Protein AF-A0A1G1XMD6-F1 (afdb_monomer)

pLDDT: mean 84.13, std 8.39, range [51.72, 93.88]

Structure (mmCIF, N/CA/C/O backbone):
data_AF-A0A1G1XMD6-F1
#
_entry.id   AF-A0A1G1XMD6-F1
#
loop_
_atom_site.group_PDB
_atom_site.id
_atom_site.type_symbol
_atom_site.label_atom_id
_atom_site.label_alt_id
_atom_site.label_comp_id
_atom_site.label_asym_id
_atom_site.label_entity_id
_atom_site.label_seq_id
_atom_site.pdbx_PDB_ins_code
_atom_site.Cartn_x
_atom_site.Cartn_y
_atom_site.Cartn_z
_atom_site.occupancy
_atom_site.B_iso_or_equiv
_atom_site.auth_seq_id
_atom_site.auth_comp_id
_atom_site.auth_asym_id
_atom_site.auth_atom_id
_atom_site.pdbx_PDB_model_num
ATOM 1 N N . MET A 1 1 ? -12.215 25.128 -24.268 1.00 63.44 1 MET A N 1
ATOM 2 C CA . MET A 1 1 ? -11.773 25.837 -23.039 1.00 63.44 1 MET A CA 1
ATOM 3 C C . MET A 1 1 ? -12.488 25.368 -21.758 1.00 63.44 1 MET A C 1
ATOM 5 O O . MET A 1 1 ? -11.826 25.232 -20.738 1.00 63.44 1 MET A O 1
ATOM 9 N N . LEU A 1 2 ? -13.796 25.056 -21.784 1.00 74.81 2 LEU A N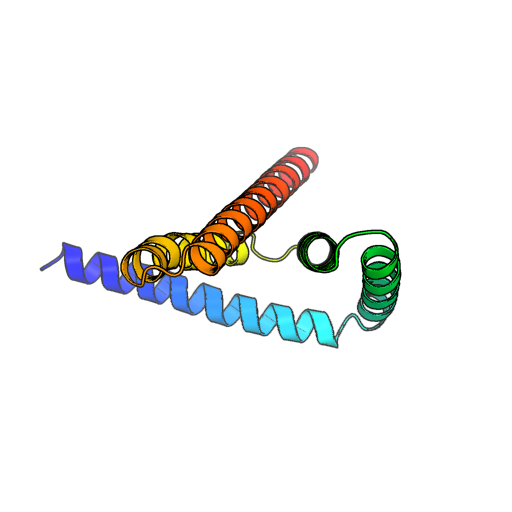 1
ATOM 10 C CA . LEU A 1 2 ? -14.560 24.590 -20.603 1.00 74.81 2 LEU A CA 1
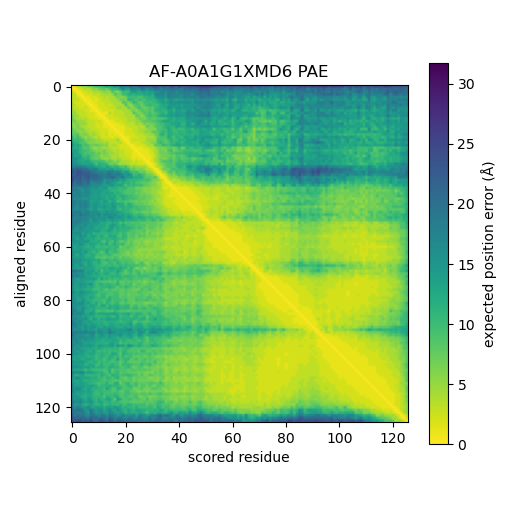ATOM 11 C C . LEU A 1 2 ? -14.086 23.242 -20.015 1.00 74.81 2 LEU A C 1
ATOM 13 O O . LEU A 1 2 ? -14.005 23.102 -18.798 1.00 74.81 2 LEU A O 1
ATOM 17 N N . ILE A 1 3 ? -13.702 22.284 -20.867 1.00 77.62 3 ILE A N 1
ATOM 18 C CA . ILE A 1 3 ? -13.264 20.936 -20.449 1.00 77.62 3 ILE A CA 1
ATOM 19 C C . ILE A 1 3 ? -11.972 20.997 -19.617 1.00 77.62 3 ILE A C 1
ATOM 21 O O . ILE A 1 3 ? -11.876 20.366 -18.567 1.00 77.62 3 ILE A O 1
ATOM 25 N N . ALA A 1 4 ? -11.008 21.823 -20.033 1.00 75.50 4 ALA A N 1
ATOM 26 C CA . ALA A 1 4 ? -9.753 22.012 -19.306 1.00 75.50 4 ALA A CA 1
ATOM 27 C C . ALA A 1 4 ? -9.988 22.623 -17.915 1.00 75.50 4 ALA A C 1
ATOM 29 O O . ALA A 1 4 ? -9.416 22.169 -16.928 1.00 75.50 4 ALA A O 1
ATOM 30 N N . LYS A 1 5 ? -10.894 23.604 -17.810 1.00 75.31 5 LYS A N 1
ATOM 31 C CA . LYS A 1 5 ? -11.220 24.260 -16.537 1.00 75.31 5 LYS A CA 1
ATOM 32 C C . LYS A 1 5 ? -11.872 23.287 -15.546 1.00 75.31 5 LYS A C 1
ATOM 34 O O . LYS A 1 5 ? -11.520 23.302 -14.371 1.00 75.31 5 LYS A O 1
ATOM 39 N N . TYR A 1 6 ? -12.758 22.411 -16.027 1.00 79.19 6 TYR A N 1
ATOM 40 C CA . TYR A 1 6 ? -13.393 21.371 -15.211 1.00 79.19 6 TYR A CA 1
ATOM 41 C C . TYR A 1 6 ? -12.401 20.293 -14.745 1.00 79.19 6 TYR A C 1
ATOM 43 O O . TYR A 1 6 ? -12.431 19.870 -13.589 1.00 79.19 6 TYR A O 1
ATOM 51 N N . ALA A 1 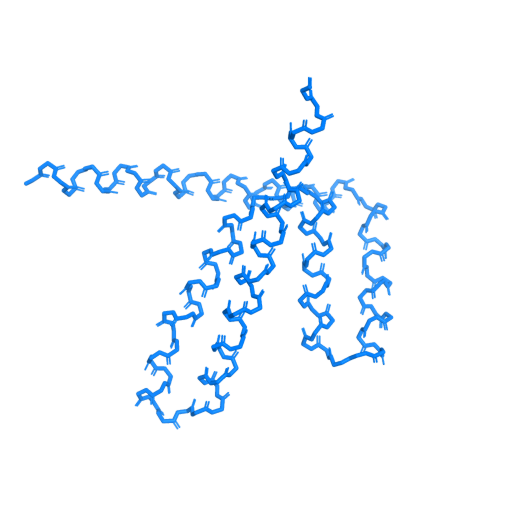7 ? -11.485 19.868 -15.620 1.00 77.94 7 ALA A N 1
ATOM 52 C CA . ALA A 1 7 ? -10.440 18.917 -15.250 1.00 77.94 7 ALA A CA 1
ATOM 53 C C . ALA A 1 7 ? -9.516 19.488 -14.158 1.00 77.94 7 ALA A C 1
ATOM 55 O O . ALA A 1 7 ? -9.230 18.808 -13.172 1.00 77.94 7 ALA A O 1
ATOM 56 N N . ILE A 1 8 ? -9.120 20.759 -14.287 1.00 79.19 8 ILE A N 1
ATOM 57 C CA . ILE A 1 8 ? -8.247 21.442 -13.321 1.00 79.19 8 ILE A CA 1
ATOM 58 C C . ILE A 1 8 ? -8.936 21.603 -11.959 1.00 79.19 8 ILE A C 1
ATOM 60 O O . ILE A 1 8 ? -8.312 21.354 -10.925 1.00 79.19 8 ILE A O 1
ATOM 64 N N . THR A 1 9 ? -10.219 21.978 -11.918 1.00 83.44 9 THR A N 1
ATOM 65 C CA . THR A 1 9 ? -10.939 22.127 -10.640 1.00 83.44 9 THR A CA 1
ATOM 66 C C . THR A 1 9 ? -11.123 20.789 -9.933 1.00 83.44 9 THR A C 1
ATOM 68 O O . THR A 1 9 ? -10.865 20.696 -8.730 1.00 83.44 9 THR A O 1
ATOM 71 N N . LYS A 1 10 ? -11.490 19.736 -10.673 1.00 79.12 10 LYS A N 1
ATOM 72 C CA . LYS A 1 10 ? -11.650 18.385 -10.122 1.00 79.12 10 LYS A CA 1
ATOM 73 C C . LYS A 1 10 ? -10.319 17.814 -9.619 1.00 79.12 10 LYS A C 1
ATOM 75 O O . LYS A 1 10 ? -10.280 17.233 -8.535 1.00 79.12 10 LYS A O 1
ATOM 80 N N . PHE A 1 11 ? -9.226 18.043 -10.350 1.00 80.25 11 PHE A N 1
ATOM 81 C CA . PHE A 1 11 ? -7.877 17.670 -9.918 1.00 80.25 11 PHE A CA 1
ATOM 82 C C . PHE A 1 11 ? -7.473 18.394 -8.628 1.00 80.25 11 PHE A C 1
ATOM 84 O O . PHE A 1 11 ? -7.054 17.750 -7.670 1.00 80.25 11 PHE A O 1
ATOM 91 N N . ASN A 1 12 ? -7.676 19.713 -8.557 1.00 81.75 12 ASN A N 1
ATOM 92 C CA . ASN A 1 12 ? -7.321 20.510 -7.381 1.00 81.75 12 ASN A CA 1
ATOM 93 C C . ASN A 1 12 ? -8.116 20.086 -6.131 1.00 81.75 12 ASN A C 1
ATOM 95 O O . ASN A 1 12 ? -7.573 20.002 -5.028 1.00 81.75 12 ASN A O 1
ATOM 99 N N . GLN A 1 13 ? -9.399 19.756 -6.296 1.00 80.44 13 GLN A N 1
ATOM 100 C CA . GLN A 1 13 ? -10.219 19.229 -5.206 1.00 80.44 13 GLN A CA 1
ATOM 101 C C . GLN A 1 13 ? -9.715 17.860 -4.725 1.00 80.44 13 GLN A C 1
ATOM 103 O O . GLN A 1 13 ? -9.611 17.631 -3.518 1.00 80.44 13 GLN A O 1
ATOM 108 N N . SER A 1 14 ? -9.350 16.973 -5.656 1.00 76.81 14 SER A N 1
ATOM 109 C CA . SER A 1 14 ? -8.773 15.667 -5.328 1.00 76.81 14 SER A CA 1
ATOM 110 C C . SER A 1 14 ? -7.417 15.811 -4.626 1.00 76.81 14 SER A C 1
ATOM 112 O O . SER A 1 14 ? -7.162 15.123 -3.642 1.00 76.81 14 SER A O 1
ATOM 114 N N . TRP A 1 15 ? -6.582 16.758 -5.061 1.00 74.44 15 TRP A N 1
ATOM 115 C CA . TRP A 1 15 ? -5.287 17.052 -4.444 1.00 74.44 15 TRP A CA 1
ATOM 116 C C . TRP A 1 15 ? -5.429 17.558 -3.005 1.00 74.44 15 TRP A C 1
ATOM 118 O O . TRP A 1 15 ? -4.793 17.031 -2.093 1.00 74.44 15 TRP A O 1
ATOM 128 N N . LYS A 1 16 ? -6.326 18.525 -2.766 1.00 80.88 16 LYS A N 1
ATOM 129 C CA . LYS A 1 16 ? -6.607 19.026 -1.409 1.00 80.88 16 LYS A CA 1
ATOM 130 C C . LYS A 1 16 ? -7.116 17.930 -0.474 1.00 80.88 16 LYS A C 1
ATOM 132 O O . LYS A 1 16 ? -6.729 17.911 0.692 1.00 80.88 16 LYS A O 1
ATOM 137 N N . SER A 1 17 ? -7.959 17.026 -0.979 1.00 78.31 17 SER A N 1
ATOM 138 C CA . SER A 1 17 ? -8.411 15.855 -0.222 1.00 78.31 17 SER A CA 1
ATOM 139 C C . SER A 1 17 ? -7.219 15.004 0.207 1.00 78.31 17 SER A C 1
ATOM 141 O O . SER A 1 17 ? -7.064 14.756 1.395 1.00 78.31 17 SER A O 1
ATOM 143 N N . LEU A 1 18 ? -6.339 14.641 -0.731 1.00 72.19 18 LEU A N 1
ATOM 144 C CA . LEU A 1 18 ? -5.189 13.773 -0.466 1.00 72.19 18 LEU A CA 1
ATOM 145 C C . LEU A 1 18 ? -4.233 14.357 0.573 1.00 72.19 18 LEU A C 1
ATOM 147 O O . LEU A 1 18 ? -3.851 13.652 1.502 1.00 72.19 18 LEU A O 1
ATOM 151 N N . VAL A 1 19 ? -3.888 15.641 0.453 1.00 79.69 19 VAL A N 1
ATOM 152 C CA . VAL A 1 19 ? -2.997 16.315 1.414 1.00 79.69 19 VAL A CA 1
ATOM 153 C C . VAL A 1 19 ? -3.612 16.343 2.816 1.00 79.69 19 VAL A C 1
ATOM 155 O O . VAL A 1 19 ? -2.916 16.188 3.820 1.00 79.69 19 VAL A O 1
ATOM 158 N N . LYS A 1 20 ? -4.935 16.507 2.912 1.00 79.56 20 LYS A N 1
ATOM 159 C CA . LYS A 1 20 ? -5.632 16.451 4.199 1.00 79.56 20 LYS A CA 1
ATOM 160 C C . LYS A 1 20 ? -5.603 15.036 4.782 1.00 79.56 20 LYS A C 1
ATOM 162 O O . LYS A 1 20 ? -5.325 14.885 5.972 1.00 79.56 20 LYS A O 1
ATOM 167 N N . THR A 1 21 ? -5.837 14.018 3.954 1.00 76.00 21 THR A N 1
ATOM 168 C CA . THR A 1 21 ? -5.792 12.613 4.370 1.00 76.00 21 THR A CA 1
ATOM 169 C C . THR A 1 21 ? -4.389 12.233 4.850 1.00 76.00 21 THR A C 1
ATOM 171 O O . THR A 1 21 ? -4.268 11.661 5.927 1.00 76.00 21 THR A O 1
ATOM 174 N N . THR A 1 22 ? -3.314 12.614 4.148 1.00 72.69 22 THR A N 1
ATOM 175 C CA . THR A 1 22 ? -1.931 12.314 4.579 1.00 72.69 22 THR A CA 1
ATOM 176 C C . THR A 1 22 ? -1.551 13.007 5.887 1.00 72.69 22 THR A C 1
ATOM 178 O O . THR A 1 22 ? -0.917 12.395 6.747 1.00 72.69 22 THR A O 1
ATOM 181 N N . GLY A 1 23 ? -1.994 14.248 6.100 1.00 74.00 23 GLY A N 1
ATOM 182 C CA . GLY A 1 23 ? -1.810 14.932 7.382 1.00 74.00 23 GLY A CA 1
ATOM 183 C C . GLY A 1 23 ? -2.552 14.249 8.538 1.00 74.00 23 GLY A C 1
ATOM 184 O O . GLY A 1 23 ? -2.042 14.191 9.658 1.00 74.00 23 GLY A O 1
ATOM 185 N N . GLN A 1 24 ? -3.740 13.702 8.272 1.00 78.94 24 GLN A N 1
ATOM 186 C CA . GLN A 1 24 ? -4.524 12.965 9.264 1.00 78.94 24 GLN A CA 1
ATOM 187 C C . GLN A 1 24 ? -3.895 11.606 9.595 1.00 78.94 24 GLN A C 1
ATOM 189 O O . GLN A 1 24 ? -3.771 11.274 10.769 1.00 78.94 24 GLN A O 1
ATOM 194 N N . ILE A 1 25 ? -3.394 10.891 8.583 1.00 73.94 25 ILE A N 1
ATOM 195 C CA . ILE A 1 25 ? -2.622 9.648 8.721 1.00 73.94 25 ILE A CA 1
ATOM 196 C C . ILE A 1 25 ? -1.476 9.817 9.728 1.00 73.94 25 ILE A C 1
ATOM 198 O O . ILE A 1 25 ? -1.356 9.037 10.672 1.00 73.94 25 ILE A O 1
ATOM 202 N N . ILE A 1 26 ? -0.661 10.862 9.558 1.00 75.25 26 ILE A N 1
ATOM 203 C CA . ILE A 1 26 ? 0.500 11.118 10.422 1.00 75.25 26 ILE A CA 1
ATOM 204 C C . ILE A 1 26 ? 0.053 11.420 11.860 1.00 75.25 26 ILE A C 1
ATOM 206 O O . ILE A 1 26 ? 0.622 10.886 12.813 1.00 75.25 26 ILE A O 1
ATOM 210 N N . LYS A 1 27 ? -0.994 12.237 12.037 1.00 77.62 27 LYS A N 1
ATOM 211 C CA . LYS A 1 27 ? -1.540 12.558 13.367 1.00 77.62 27 LYS A CA 1
ATOM 212 C C . LYS A 1 27 ? -2.132 11.336 14.069 1.00 77.62 27 LYS A C 1
ATOM 214 O O . LYS A 1 27 ? -1.933 11.168 15.274 1.00 77.62 27 LYS A O 1
ATOM 219 N N . ASP A 1 28 ? -2.824 10.474 13.335 1.00 75.56 28 ASP A N 1
ATOM 220 C CA . ASP A 1 28 ? -3.395 9.245 13.878 1.00 75.56 28 ASP A CA 1
ATOM 221 C C . ASP A 1 28 ? -2.297 8.259 14.296 1.00 75.56 28 ASP A C 1
ATOM 223 O O . ASP A 1 28 ? -2.397 7.654 15.367 1.00 75.56 28 ASP A O 1
ATOM 227 N N . LEU A 1 29 ? -1.210 8.168 13.517 1.00 71.25 29 LEU A N 1
ATOM 228 C CA . LEU A 1 29 ? -0.040 7.358 13.870 1.00 71.25 29 LEU A CA 1
ATOM 229 C C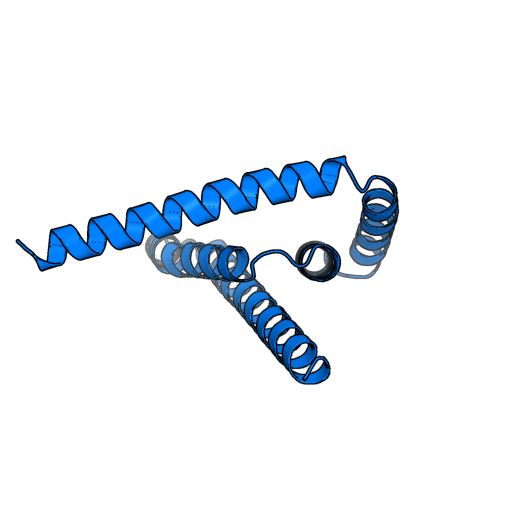 . LEU A 1 29 ? 0.607 7.815 15.184 1.00 71.25 29 LEU A C 1
ATOM 231 O O . LEU A 1 29 ? 1.004 6.986 16.002 1.00 71.25 29 LEU A O 1
ATOM 235 N N . ILE A 1 30 ? 0.713 9.132 15.382 1.00 73.25 30 ILE A N 1
ATOM 236 C CA . ILE A 1 30 ? 1.356 9.727 16.561 1.00 73.25 30 ILE A CA 1
ATOM 237 C C . ILE A 1 30 ? 0.451 9.625 17.799 1.00 73.25 30 ILE A C 1
ATOM 239 O O . ILE A 1 30 ? 0.938 9.359 18.897 1.00 73.25 30 ILE A O 1
ATOM 243 N N . SER A 1 31 ? -0.863 9.811 17.646 1.00 71.31 31 SER A N 1
ATOM 244 C CA . SER A 1 31 ? -1.799 9.826 18.781 1.00 71.31 31 SER A CA 1
ATOM 245 C C . SER A 1 31 ? -2.112 8.433 19.339 1.00 71.31 31 SER A C 1
ATOM 247 O O . SER A 1 31 ? -2.282 8.277 20.548 1.00 71.31 31 SER A O 1
ATOM 249 N N . LYS A 1 32 ? -2.140 7.391 18.498 1.00 69.69 32 LYS A N 1
ATOM 250 C CA . LYS A 1 32 ? -2.495 6.018 18.904 1.00 69.69 32 LYS A CA 1
ATOM 251 C C . LYS A 1 32 ? -1.270 5.149 19.204 1.00 69.69 32 LYS A C 1
ATOM 253 O O . LYS A 1 32 ? -1.138 4.037 18.690 1.00 69.69 32 LYS A O 1
ATOM 258 N N . LYS A 1 33 ? -0.406 5.632 20.103 1.00 63.03 33 LYS A N 1
ATOM 259 C CA . LYS A 1 33 ? 0.874 5.003 20.497 1.00 63.03 33 LYS A CA 1
ATOM 260 C C . LYS A 1 33 ? 0.773 3.522 20.919 1.00 63.03 33 LYS A C 1
ATOM 262 O O . LYS A 1 33 ? 1.745 2.789 20.798 1.00 63.03 33 LYS A O 1
ATOM 267 N N . TYR A 1 34 ? -0.386 3.060 21.396 1.00 61.31 34 TYR A N 1
ATOM 268 C CA . TYR A 1 34 ? -0.576 1.658 21.800 1.00 61.31 34 TYR A CA 1
ATOM 269 C C . TYR A 1 34 ? -0.729 0.697 20.605 1.00 61.31 34 TYR A C 1
ATOM 271 O O . TYR A 1 34 ? -0.251 -0.433 20.649 1.00 61.31 34 TYR A O 1
ATOM 279 N N . TYR A 1 35 ? -1.338 1.152 19.504 1.00 69.75 35 TYR A N 1
ATOM 280 C CA . TYR A 1 35 ? -1.507 0.341 18.292 1.00 69.75 35 TYR A CA 1
ATOM 281 C C . TYR A 1 35 ? -0.217 0.263 17.468 1.00 69.75 35 TYR A C 1
ATOM 283 O O . TYR A 1 35 ? 0.019 -0.738 16.792 1.00 69.75 35 TYR A O 1
ATOM 291 N N . SER A 1 36 ? 0.644 1.285 17.545 1.00 71.44 36 SER A N 1
ATOM 292 C CA . SER A 1 36 ? 1.917 1.294 16.818 1.00 71.44 36 SER A CA 1
ATOM 293 C C . SER A 1 36 ? 2.906 0.254 17.354 1.00 71.44 36 SER A C 1
ATOM 295 O O . SER A 1 36 ? 3.568 -0.401 16.555 1.00 71.44 36 SER A O 1
ATOM 297 N N . GLY A 1 37 ? 2.956 0.021 18.671 1.00 79.88 37 GLY A N 1
ATOM 298 C CA . GLY A 1 37 ? 3.804 -1.024 19.262 1.00 79.88 37 GLY A CA 1
ATOM 299 C C . GLY A 1 37 ? 3.422 -2.437 18.803 1.00 79.88 37 GLY A C 1
ATOM 300 O O . GLY A 1 37 ? 4.281 -3.200 18.365 1.00 79.88 37 GLY A O 1
ATOM 301 N N . GLY A 1 38 ? 2.124 -2.761 18.821 1.00 82.19 38 GLY A N 1
ATOM 302 C CA . GLY A 1 38 ? 1.623 -4.053 18.337 1.00 82.19 38 GLY A CA 1
ATOM 303 C C . GLY A 1 38 ? 1.871 -4.271 16.842 1.00 82.19 38 GLY A C 1
ATOM 304 O O . GLY A 1 38 ? 2.229 -5.373 16.432 1.00 82.19 38 GLY A O 1
ATOM 305 N N . LEU A 1 39 ? 1.756 -3.215 16.030 1.00 84.50 39 LEU A N 1
ATOM 306 C CA . LEU A 1 39 ? 2.064 -3.269 14.598 1.00 84.50 39 LEU A CA 1
ATOM 307 C C . LEU A 1 39 ? 3.541 -3.557 14.318 1.00 84.50 39 LEU A C 1
ATOM 309 O O . LEU A 1 39 ? 3.833 -4.334 13.415 1.00 84.50 39 LEU A O 1
ATOM 313 N N . VAL A 1 40 ? 4.465 -2.981 15.092 1.00 85.75 40 VAL A N 1
ATOM 314 C CA . VAL A 1 40 ? 5.907 -3.239 14.932 1.00 85.75 40 VAL A CA 1
ATOM 315 C C . VAL A 1 40 ? 6.245 -4.688 15.272 1.00 85.75 40 VAL A C 1
ATOM 317 O O . VAL A 1 40 ? 6.971 -5.335 14.521 1.00 85.75 40 VAL A O 1
ATOM 320 N N . ILE A 1 41 ? 5.681 -5.226 16.357 1.00 86.75 41 ILE A N 1
ATOM 321 C CA . ILE A 1 41 ? 5.881 -6.633 16.736 1.00 86.75 41 ILE A CA 1
ATOM 322 C C . ILE A 1 41 ? 5.287 -7.561 15.669 1.00 86.75 41 ILE A C 1
ATOM 324 O O . ILE A 1 41 ? 5.939 -8.514 15.250 1.00 86.75 41 ILE A O 1
ATOM 328 N N . CYS A 1 42 ? 4.081 -7.258 15.181 1.00 86.50 42 CYS A N 1
ATOM 329 C CA . CYS A 1 42 ? 3.444 -8.009 14.101 1.00 86.50 42 CYS A CA 1
ATOM 330 C C . CYS A 1 42 ? 4.297 -7.988 12.821 1.00 86.50 42 CYS A C 1
ATOM 332 O O . CYS A 1 42 ? 4.539 -9.038 12.232 1.00 86.50 42 CYS A O 1
ATOM 334 N N . PHE A 1 43 ? 4.826 -6.820 12.441 1.00 88.44 43 PHE A N 1
ATOM 335 C CA . PHE A 1 43 ? 5.742 -6.682 11.310 1.00 88.44 43 PHE A CA 1
ATOM 336 C C . PHE A 1 43 ? 7.015 -7.509 11.499 1.00 88.44 43 PHE A C 1
ATOM 338 O O . PHE A 1 43 ? 7.408 -8.208 10.574 1.00 88.44 43 PHE A O 1
ATOM 345 N N . MET A 1 44 ? 7.638 -7.474 12.681 1.00 87.69 44 MET A N 1
ATOM 346 C CA . MET A 1 44 ? 8.837 -8.267 12.972 1.00 87.69 44 MET A CA 1
ATOM 347 C C . MET A 1 44 ? 8.570 -9.773 12.882 1.00 87.69 44 MET A C 1
ATOM 349 O O . MET A 1 44 ? 9.358 -10.493 12.275 1.00 87.69 44 MET A O 1
ATOM 353 N N . LEU A 1 45 ? 7.449 -10.245 13.436 1.00 87.38 45 LEU A N 1
ATOM 354 C CA . LEU A 1 45 ? 7.056 -11.654 13.356 1.00 87.38 45 LEU A CA 1
ATOM 355 C C . LEU A 1 45 ? 6.775 -12.078 11.912 1.00 87.38 45 LEU A C 1
ATOM 357 O O . LEU A 1 45 ? 7.257 -13.119 11.473 1.00 87.38 45 LEU A O 1
ATOM 361 N N . LEU A 1 46 ? 6.042 -11.258 11.156 1.00 86.81 46 LEU A N 1
ATOM 362 C CA . LEU A 1 46 ? 5.779 -11.509 9.741 1.00 86.81 46 LEU A CA 1
ATOM 363 C C . LEU A 1 46 ? 7.079 -11.503 8.933 1.00 86.81 46 LEU A C 1
ATOM 365 O O . LEU A 1 46 ? 7.324 -12.441 8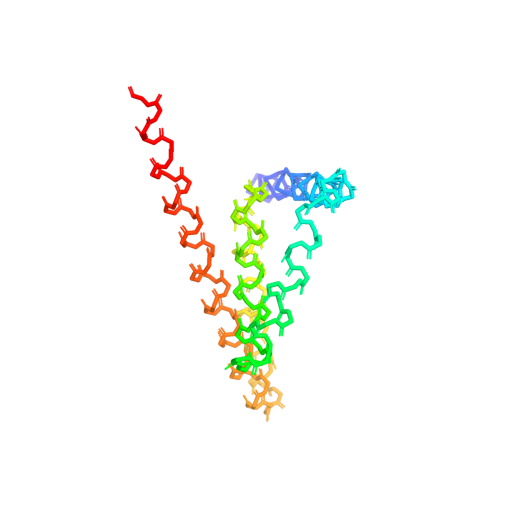.192 1.00 86.81 46 LEU A O 1
ATOM 369 N N . ALA A 1 47 ? 7.950 -10.513 9.114 1.00 88.00 47 ALA A N 1
ATOM 370 C CA . ALA A 1 47 ? 9.226 -10.436 8.405 1.00 88.00 47 ALA A CA 1
ATOM 371 C C . ALA A 1 47 ? 10.158 -11.622 8.709 1.00 88.00 47 ALA A C 1
ATOM 373 O O . ALA A 1 47 ? 11.012 -11.945 7.889 1.00 88.00 47 ALA A O 1
ATOM 374 N N . TRP A 1 48 ? 9.997 -12.268 9.868 1.00 86.88 48 TRP A N 1
ATOM 375 C CA . TRP A 1 48 ? 10.715 -13.495 10.209 1.00 86.88 48 TRP A CA 1
ATOM 376 C C . TRP A 1 48 ? 10.100 -14.749 9.568 1.00 86.88 48 TRP A C 1
ATOM 378 O O . TRP A 1 48 ? 10.818 -15.667 9.183 1.00 86.88 48 TRP A O 1
ATOM 388 N N . LEU A 1 49 ? 8.769 -14.812 9.475 1.00 85.88 49 LEU A N 1
ATOM 389 C CA . LEU A 1 49 ? 8.028 -15.980 8.982 1.00 85.88 49 LEU A CA 1
ATOM 390 C C . LEU A 1 49 ? 7.916 -16.034 7.452 1.00 85.88 49 LEU A C 1
ATOM 392 O O . LEU A 1 49 ? 7.833 -17.120 6.882 1.00 85.88 49 LEU A O 1
ATOM 396 N N . ILE A 1 50 ? 7.860 -14.876 6.793 1.00 88.38 50 ILE A N 1
ATOM 397 C CA . ILE A 1 50 ? 7.612 -14.734 5.354 1.00 88.38 50 ILE A CA 1
ATOM 398 C C . ILE A 1 50 ? 8.607 -13.761 4.715 1.00 88.38 50 ILE A C 1
ATOM 400 O O . ILE A 1 50 ? 9.276 -12.989 5.395 1.00 88.38 50 ILE A O 1
ATOM 404 N N . ASN A 1 51 ? 8.671 -13.764 3.379 1.00 88.06 51 ASN A N 1
ATOM 405 C CA . ASN A 1 51 ? 9.475 -12.803 2.625 1.00 88.06 51 ASN A CA 1
ATOM 406 C C . ASN A 1 51 ? 9.173 -11.358 3.053 1.00 88.06 51 ASN A C 1
ATOM 408 O O . ASN A 1 51 ? 8.011 -10.958 3.173 1.00 88.06 51 ASN A O 1
ATOM 412 N N . LEU A 1 52 ? 10.235 -10.564 3.213 1.00 87.38 52 LEU A N 1
ATOM 413 C CA . LEU A 1 52 ? 10.179 -9.186 3.709 1.00 87.38 52 LEU A CA 1
ATOM 414 C C . LEU A 1 52 ? 9.218 -8.305 2.891 1.00 87.38 52 LEU A C 1
ATOM 416 O O . LEU A 1 52 ? 8.475 -7.510 3.460 1.00 87.38 52 LEU A O 1
ATOM 420 N N . GLU A 1 53 ? 9.165 -8.494 1.570 1.00 86.06 53 GLU A N 1
ATOM 421 C CA . GLU A 1 53 ? 8.227 -7.787 0.687 1.00 86.06 53 GLU A CA 1
ATOM 422 C C . GLU A 1 53 ? 6.761 -8.055 1.066 1.00 86.06 53 GLU A C 1
ATOM 424 O O . GLU A 1 53 ? 5.972 -7.122 1.224 1.00 86.06 53 GLU A O 1
ATOM 429 N N . MET A 1 54 ? 6.397 -9.320 1.298 1.00 84.06 54 MET A N 1
ATOM 430 C CA . MET A 1 54 ? 5.042 -9.701 1.714 1.00 84.06 54 MET A CA 1
ATOM 431 C C . MET A 1 54 ? 4.718 -9.156 3.107 1.00 84.06 54 MET A C 1
ATOM 433 O O . MET A 1 54 ? 3.616 -8.651 3.321 1.00 84.06 54 MET A O 1
ATOM 437 N N . ALA A 1 55 ? 5.678 -9.186 4.037 1.00 88.06 55 ALA A N 1
ATOM 438 C CA . ALA A 1 55 ? 5.508 -8.619 5.375 1.00 88.06 55 ALA A CA 1
ATOM 439 C C . ALA A 1 55 ? 5.192 -7.115 5.333 1.00 88.06 55 ALA A C 1
ATOM 441 O O . ALA A 1 55 ? 4.320 -6.651 6.075 1.00 88.06 55 ALA A O 1
ATOM 442 N N . ILE A 1 56 ? 5.837 -6.362 4.432 1.00 89.25 56 ILE A N 1
ATOM 443 C CA . ILE A 1 56 ? 5.538 -4.941 4.206 1.00 89.25 56 ILE A CA 1
ATOM 444 C C . ILE A 1 56 ? 4.096 -4.766 3.725 1.00 89.25 56 ILE A C 1
ATOM 446 O O . ILE A 1 56 ? 3.355 -3.995 4.333 1.00 89.25 56 ILE A O 1
ATOM 450 N N . PHE A 1 57 ? 3.668 -5.476 2.676 1.00 88.94 57 PHE A N 1
ATOM 451 C CA . PHE A 1 57 ? 2.311 -5.315 2.136 1.00 88.94 57 PHE A CA 1
ATOM 452 C C . PHE A 1 57 ? 1.226 -5.715 3.137 1.00 88.94 57 PHE A C 1
ATOM 454 O O . PHE A 1 57 ? 0.208 -5.031 3.254 1.00 88.94 57 PHE A O 1
ATOM 461 N N . LEU A 1 58 ? 1.451 -6.784 3.898 1.00 87.69 58 LEU A N 1
ATOM 462 C CA . LEU A 1 58 ? 0.490 -7.269 4.885 1.00 87.69 58 LEU A CA 1
ATOM 463 C C . LEU A 1 58 ? 0.390 -6.321 6.087 1.00 87.69 58 LEU A C 1
ATOM 465 O O . LEU A 1 58 ? -0.703 -6.046 6.583 1.00 87.69 58 LEU A O 1
ATOM 469 N N . THR A 1 59 ? 1.518 -5.747 6.503 1.00 88.50 59 THR A N 1
ATOM 470 C CA . THR A 1 59 ? 1.544 -4.722 7.552 1.00 88.50 59 THR A CA 1
ATOM 471 C C . THR A 1 59 ? 0.902 -3.430 7.063 1.00 88.50 59 THR A C 1
ATOM 473 O O . THR A 1 59 ? 0.095 -2.844 7.780 1.00 88.50 59 THR A O 1
ATOM 476 N N . LEU A 1 60 ? 1.176 -3.013 5.824 1.00 88.44 60 LEU A N 1
ATOM 477 C CA . LEU A 1 60 ? 0.519 -1.867 5.194 1.00 88.44 60 LEU A CA 1
ATOM 478 C C . LEU A 1 60 ? -1.002 -2.063 5.163 1.00 88.44 60 LEU A C 1
ATOM 480 O O . LEU A 1 60 ? -1.748 -1.158 5.533 1.00 88.44 60 LEU A O 1
ATOM 484 N N . PHE A 1 61 ? -1.469 -3.257 4.793 1.00 88.56 61 PHE A N 1
ATOM 485 C CA . PHE A 1 61 ? -2.886 -3.605 4.845 1.00 88.56 61 PHE A CA 1
ATOM 486 C C . PHE A 1 61 ? -3.453 -3.500 6.262 1.00 88.56 61 PHE A C 1
ATOM 488 O O . PHE A 1 61 ? -4.473 -2.841 6.456 1.00 88.56 61 PHE A O 1
ATOM 495 N N . ALA A 1 62 ? -2.784 -4.091 7.257 1.00 87.44 62 ALA A N 1
ATOM 496 C CA . ALA A 1 62 ? -3.216 -4.033 8.651 1.00 87.44 62 ALA A CA 1
ATOM 497 C C . ALA A 1 62 ? -3.299 -2.588 9.169 1.00 87.44 62 ALA A C 1
ATOM 499 O O . ALA A 1 62 ? -4.271 -2.228 9.830 1.00 87.44 62 ALA A O 1
ATOM 500 N N . VAL A 1 63 ? -2.330 -1.737 8.818 1.00 87.81 63 VAL A N 1
ATOM 501 C CA . VAL A 1 63 ? -2.349 -0.304 9.143 1.00 87.81 63 VAL A CA 1
ATOM 502 C C . VAL A 1 63 ? -3.581 0.363 8.531 1.00 87.81 63 VAL A C 1
ATOM 504 O O . VAL A 1 63 ? -4.380 0.966 9.247 1.00 87.81 63 VAL A O 1
ATOM 507 N N . PHE A 1 64 ? -3.792 0.226 7.223 1.00 86.44 64 PHE A N 1
ATOM 508 C CA . PHE A 1 64 ? -4.940 0.852 6.564 1.00 86.44 64 PHE A CA 1
ATOM 509 C C . PHE A 1 64 ? -6.283 0.339 7.102 1.00 86.44 64 PHE A C 1
ATOM 511 O O . PHE A 1 64 ? -7.227 1.121 7.239 1.00 86.44 64 PHE A O 1
ATOM 518 N N . LEU A 1 65 ? -6.355 -0.946 7.455 1.00 85.00 65 LEU A N 1
ATOM 519 C CA . LEU A 1 65 ? -7.529 -1.568 8.058 1.00 85.00 65 LEU A CA 1
ATOM 520 C C . LEU A 1 65 ? -7.825 -0.984 9.451 1.00 85.00 65 LEU A C 1
ATOM 522 O O . LEU A 1 65 ? -8.941 -0.527 9.704 1.00 85.00 65 LEU A O 1
ATOM 526 N N . LEU A 1 66 ? -6.828 -0.960 10.343 1.00 84.19 66 LEU A N 1
ATOM 527 C CA . LEU A 1 66 ? -6.977 -0.502 11.731 1.00 84.19 66 LEU A CA 1
ATOM 528 C C . LEU A 1 66 ? -7.280 0.993 11.823 1.00 84.19 66 LEU A C 1
ATOM 530 O O . LEU A 1 66 ? -8.090 1.421 12.648 1.00 84.19 66 LEU A O 1
ATOM 534 N N . PHE A 1 67 ? -6.647 1.792 10.970 1.00 79.94 67 PHE A N 1
ATOM 535 C CA . PHE A 1 67 ? -6.827 3.237 10.974 1.00 79.94 67 PHE A CA 1
ATOM 536 C C . PHE A 1 67 ? -7.947 3.717 10.039 1.00 79.94 67 PHE A C 1
ATOM 538 O O . PHE A 1 67 ? -8.254 4.907 10.020 1.00 79.94 67 PHE A O 1
ATOM 545 N N . SER A 1 68 ? -8.611 2.804 9.314 1.00 76.12 68 SER A N 1
ATOM 546 C CA . SER A 1 68 ? -9.730 3.112 8.406 1.00 76.12 68 SER A CA 1
ATOM 547 C C . SER A 1 68 ? -9.412 4.238 7.411 1.00 76.12 68 SER A C 1
ATOM 549 O O . SER A 1 68 ? -10.268 5.068 7.088 1.00 76.12 68 SER A O 1
ATOM 551 N N . TRP A 1 69 ? -8.167 4.280 6.938 1.00 79.25 69 TRP A N 1
ATOM 552 C CA . TRP A 1 69 ? -7.702 5.304 6.010 1.00 79.25 69 TRP A CA 1
ATOM 553 C C . TRP A 1 69 ? -8.357 5.177 4.633 1.00 79.25 69 TRP A C 1
ATOM 555 O O . TRP A 1 69 ? -8.955 4.162 4.280 1.00 79.25 69 TRP A O 1
ATOM 565 N N . GLU A 1 70 ? -8.269 6.235 3.827 1.00 81.44 70 GLU A N 1
ATOM 566 C CA . GLU A 1 70 ? -8.872 6.223 2.498 1.00 81.44 70 GLU A CA 1
ATOM 567 C C . GLU A 1 70 ? -8.145 5.264 1.543 1.00 81.44 70 GLU A C 1
ATOM 569 O O . GLU A 1 70 ? -7.015 5.509 1.123 1.00 81.44 70 GLU A O 1
ATOM 574 N N . ASN A 1 71 ? -8.859 4.230 1.093 1.00 85.56 71 ASN A N 1
ATOM 575 C CA . ASN A 1 71 ? -8.392 3.233 0.114 1.00 85.56 71 ASN A CA 1
ATOM 576 C C . ASN A 1 71 ? -7.898 3.850 -1.207 1.00 85.56 71 ASN A C 1
ATOM 578 O O . ASN A 1 71 ? -7.095 3.251 -1.920 1.00 85.56 71 ASN A O 1
ATOM 582 N N . LYS A 1 72 ? -8.363 5.066 -1.532 1.00 85.75 72 LYS A N 1
ATOM 583 C CA . LYS A 1 72 ? -7.943 5.824 -2.719 1.00 85.75 72 LYS A CA 1
ATOM 584 C C . LYS A 1 72 ? -6.436 6.055 -2.752 1.00 85.75 72 LYS A C 1
ATOM 586 O O . LYS A 1 72 ? -5.863 6.071 -3.833 1.00 85.75 72 LYS A O 1
ATOM 591 N N . VAL A 1 73 ? -5.804 6.219 -1.589 1.00 85.06 73 VAL A N 1
ATOM 592 C CA . VAL A 1 73 ? -4.359 6.446 -1.491 1.00 85.06 73 VAL A CA 1
ATOM 593 C C . VAL A 1 73 ? -3.599 5.241 -2.054 1.00 85.06 73 VAL A C 1
ATOM 595 O O . VAL A 1 73 ? -2.756 5.410 -2.930 1.00 85.06 73 VAL A O 1
ATOM 598 N N . LEU A 1 74 ? -3.963 4.022 -1.641 1.00 87.94 74 LEU A N 1
ATOM 599 C CA . LEU A 1 74 ? -3.363 2.784 -2.156 1.00 87.94 74 LEU A CA 1
ATOM 600 C C . LEU A 1 74 ? -3.629 2.594 -3.652 1.00 87.94 74 LEU A C 1
ATOM 602 O O . LEU A 1 74 ? -2.718 2.229 -4.388 1.00 87.94 74 LEU A O 1
ATOM 606 N N . ALA A 1 75 ? -4.845 2.898 -4.115 1.00 88.12 75 ALA A N 1
ATOM 607 C CA . ALA A 1 75 ? -5.185 2.811 -5.534 1.00 88.12 75 ALA A CA 1
ATOM 608 C C . ALA A 1 75 ? -4.360 3.785 -6.396 1.00 88.12 75 ALA A C 1
ATOM 610 O O . ALA A 1 75 ? -3.925 3.427 -7.487 1.00 88.12 75 ALA A O 1
ATOM 611 N N . ILE A 1 76 ? -4.102 5.001 -5.906 1.00 89.50 76 ILE A N 1
ATOM 612 C CA . ILE A 1 76 ? -3.247 5.972 -6.600 1.00 89.50 76 ILE A CA 1
ATOM 613 C C . ILE A 1 76 ? -1.801 5.476 -6.647 1.00 89.50 76 ILE A C 1
ATOM 615 O O . ILE A 1 76 ? -1.193 5.518 -7.712 1.00 89.50 76 ILE A O 1
ATOM 619 N N . PHE A 1 77 ? -1.260 4.960 -5.538 1.00 89.12 77 PHE A N 1
ATOM 620 C CA . PHE A 1 77 ? 0.081 4.369 -5.544 1.00 89.12 77 PHE A CA 1
ATOM 621 C C . PHE A 1 77 ? 0.183 3.185 -6.512 1.00 89.12 77 PHE A C 1
ATOM 623 O O . PHE A 1 77 ? 1.140 3.120 -7.280 1.00 89.12 77 PHE A O 1
ATOM 630 N N . ALA A 1 78 ? -0.824 2.308 -6.546 1.00 92.50 78 ALA A N 1
ATOM 631 C CA . ALA A 1 78 ? -0.888 1.211 -7.508 1.00 92.50 78 ALA A CA 1
ATOM 632 C C . ALA A 1 78 ? -0.832 1.717 -8.959 1.00 92.50 78 ALA A C 1
ATOM 634 O O . ALA A 1 78 ? -0.062 1.202 -9.766 1.00 92.50 78 ALA A O 1
ATOM 635 N N . LEU A 1 79 ? -1.597 2.767 -9.279 1.00 92.62 79 LEU A N 1
ATOM 636 C CA . LEU A 1 79 ? -1.588 3.380 -10.608 1.00 92.62 79 LEU A CA 1
ATOM 637 C C . LEU A 1 79 ? -0.247 4.032 -10.946 1.00 92.62 79 LEU A C 1
ATOM 639 O O . LEU A 1 79 ? 0.185 3.935 -12.088 1.00 92.62 79 LEU A O 1
ATOM 643 N N . ILE A 1 80 ? 0.427 4.663 -9.983 1.00 92.31 80 ILE A N 1
ATOM 644 C CA . ILE A 1 80 ? 1.758 5.247 -10.198 1.00 92.31 80 ILE A CA 1
ATOM 645 C C . ILE A 1 80 ? 2.766 4.148 -10.545 1.00 92.31 80 ILE A C 1
ATOM 647 O O . ILE A 1 80 ? 3.514 4.292 -11.513 1.00 92.31 80 ILE A O 1
ATOM 651 N N . PHE A 1 81 ? 2.769 3.038 -9.804 1.00 90.88 81 PHE A N 1
ATOM 652 C CA . PHE A 1 81 ? 3.649 1.906 -10.100 1.00 90.88 81 PHE A CA 1
ATOM 653 C C . PHE A 1 81 ? 3.342 1.274 -11.461 1.00 90.88 81 PHE A C 1
ATOM 655 O O . PHE A 1 81 ? 4.262 1.041 -12.245 1.00 90.88 81 PHE A O 1
ATOM 662 N N . LEU A 1 82 ? 2.060 1.097 -11.791 1.00 93.12 82 LEU A N 1
ATOM 663 C CA . LEU A 1 82 ? 1.634 0.587 -13.094 1.00 93.12 82 LEU A CA 1
ATOM 664 C C . LEU A 1 82 ? 2.019 1.532 -14.239 1.00 93.12 82 LEU A C 1
ATOM 666 O O . LEU A 1 82 ? 2.437 1.086 -15.300 1.00 93.12 82 LEU A O 1
ATOM 670 N N . PHE A 1 83 ? 1.912 2.844 -14.030 1.00 93.88 83 PHE A N 1
ATOM 671 C CA . PHE A 1 83 ? 2.310 3.834 -15.027 1.00 93.88 83 PHE A CA 1
ATOM 672 C C . PHE A 1 83 ? 3.830 3.916 -15.182 1.00 93.88 83 PHE A C 1
ATOM 674 O O . PHE A 1 83 ? 4.316 4.245 -16.257 1.00 93.88 83 PHE A O 1
ATOM 681 N N . SER A 1 84 ? 4.582 3.583 -14.130 1.00 90.06 84 SER A N 1
ATOM 682 C CA . SER A 1 84 ? 6.048 3.546 -14.148 1.00 90.06 84 SER A CA 1
ATOM 683 C C . SER A 1 84 ? 6.590 2.312 -14.879 1.00 90.06 84 SER A C 1
ATOM 685 O O . SER A 1 84 ? 7.662 2.382 -15.472 1.00 90.06 84 SER A O 1
ATOM 687 N N . TYR A 1 85 ? 5.840 1.206 -14.891 1.00 91.00 85 TYR A N 1
ATOM 688 C CA . TYR A 1 85 ? 6.193 -0.044 -15.574 1.00 91.00 85 TYR A CA 1
ATOM 689 C C . TYR A 1 85 ? 6.707 0.127 -17.020 1.00 91.00 85 TYR A C 1
ATOM 691 O O . TYR A 1 85 ? 7.835 -0.297 -17.285 1.00 91.00 85 TYR A O 1
ATOM 699 N N . PRO A 1 86 ? 5.972 0.768 -17.958 1.00 90.75 86 PRO A N 1
ATOM 700 C CA . PRO A 1 86 ? 6.431 0.901 -19.341 1.00 90.75 86 PRO A CA 1
ATOM 701 C C . PRO A 1 86 ? 7.744 1.683 -19.466 1.00 90.75 86 PRO A C 1
ATOM 703 O O . PRO A 1 86 ? 8.541 1.380 -20.348 1.00 90.75 86 PRO A O 1
ATOM 706 N N . PHE A 1 87 ? 8.017 2.644 -18.577 1.00 92.62 87 PHE A N 1
ATOM 707 C CA . PHE A 1 87 ? 9.277 3.393 -18.604 1.00 92.62 87 PHE A CA 1
ATOM 708 C C . PHE A 1 87 ? 10.479 2.499 -18.279 1.00 92.62 87 PHE A C 1
ATOM 710 O O . PHE A 1 87 ? 11.516 2.611 -18.929 1.00 92.62 87 PHE A O 1
ATOM 717 N N . PHE A 1 88 ? 10.337 1.584 -17.316 1.00 90.31 88 PHE A N 1
ATOM 718 C CA . PHE A 1 88 ? 11.399 0.635 -16.964 1.00 90.31 88 PHE A CA 1
ATOM 719 C C . PHE A 1 88 ? 11.556 -0.486 -17.992 1.00 90.31 88 PHE A C 1
ATOM 721 O O . PHE A 1 88 ? 12.679 -0.930 -18.236 1.00 90.31 88 PHE A O 1
ATOM 728 N N . LEU A 1 89 ? 10.460 -0.889 -18.641 1.00 91.00 89 LEU A N 1
ATOM 729 C CA . LEU A 1 89 ? 10.506 -1.840 -19.750 1.00 91.00 89 LEU A CA 1
ATOM 730 C C . LEU A 1 89 ? 11.292 -1.266 -20.942 1.00 91.00 89 LEU A C 1
ATOM 732 O O . LEU A 1 89 ? 12.158 -1.935 -21.498 1.00 91.00 89 LEU A O 1
ATOM 736 N N . LEU A 1 90 ? 11.051 0.004 -21.289 1.00 93.69 90 LEU A N 1
ATOM 737 C CA . LEU A 1 90 ? 11.798 0.704 -22.343 1.00 93.69 90 LEU A CA 1
ATOM 738 C C . LEU A 1 90 ? 13.285 0.882 -22.000 1.00 93.69 90 LEU A C 1
ATOM 740 O O . LEU A 1 90 ? 14.120 0.915 -22.899 1.00 93.69 90 LEU A O 1
ATOM 744 N N . ALA A 1 91 ? 13.622 0.957 -20.711 1.00 93.50 91 ALA A N 1
ATOM 745 C CA . ALA A 1 91 ? 14.998 1.009 -20.222 1.00 93.50 91 ALA A CA 1
ATOM 746 C C . ALA A 1 91 ? 15.684 -0.374 -20.148 1.00 93.50 91 ALA A C 1
ATOM 748 O O . ALA A 1 91 ? 16.780 -0.466 -19.596 1.00 93.50 91 ALA A O 1
ATOM 749 N N . GLN A 1 92 ? 15.051 -1.437 -20.669 1.00 93.06 92 GLN A N 1
ATOM 750 C CA . GLN A 1 92 ? 15.544 -2.826 -20.652 1.00 93.06 92 GLN A CA 1
ATOM 751 C C . GLN A 1 92 ? 15.855 -3.363 -19.246 1.00 93.06 92 GLN A C 1
ATOM 753 O O . GLN A 1 92 ? 16.666 -4.270 -19.072 1.00 93.06 92 GLN A O 1
ATOM 758 N N . ASN A 1 93 ? 15.204 -2.815 -18.219 1.00 91.69 93 ASN A N 1
ATOM 759 C CA . ASN A 1 93 ? 15.374 -3.269 -16.846 1.00 91.69 93 ASN A CA 1
ATOM 760 C C . ASN A 1 93 ? 14.190 -4.147 -16.428 1.00 91.69 93 ASN A C 1
ATOM 762 O O . ASN A 1 93 ? 13.327 -3.739 -15.644 1.00 91.69 93 ASN A O 1
ATOM 766 N N . GLU A 1 94 ? 14.147 -5.352 -16.995 1.00 92.69 94 GLU A N 1
ATOM 767 C CA . GLU A 1 94 ? 13.035 -6.298 -16.847 1.00 92.69 94 GLU A CA 1
ATOM 768 C C . GLU A 1 94 ? 12.787 -6.671 -15.380 1.00 92.69 94 GLU A C 1
ATOM 770 O O . GLU A 1 94 ? 11.650 -6.631 -14.919 1.00 92.69 94 GLU A O 1
ATOM 775 N N . ALA A 1 95 ? 13.852 -6.901 -14.604 1.00 92.50 95 ALA A N 1
ATOM 776 C CA . ALA A 1 95 ? 13.740 -7.271 -13.193 1.00 92.50 95 ALA A CA 1
ATOM 777 C C . ALA A 1 95 ? 13.037 -6.197 -12.342 1.00 92.50 95 ALA A C 1
ATOM 779 O O . ALA A 1 95 ? 12.245 -6.518 -11.453 1.00 92.50 95 ALA A O 1
ATOM 780 N N . ILE A 1 96 ? 13.311 -4.911 -12.591 1.00 90.62 96 ILE A N 1
ATOM 781 C CA . ILE A 1 96 ? 12.637 -3.819 -11.874 1.00 90.62 96 ILE A CA 1
ATOM 782 C C . ILE A 1 96 ? 11.215 -3.626 -12.404 1.00 90.62 96 ILE A C 1
ATOM 784 O O . ILE A 1 96 ? 10.299 -3.403 -11.609 1.00 90.62 96 ILE A O 1
ATOM 788 N N . ALA A 1 97 ? 11.012 -3.739 -13.719 1.00 90.69 97 ALA A N 1
ATOM 789 C CA . ALA A 1 97 ? 9.691 -3.637 -14.326 1.00 90.69 97 ALA A CA 1
ATOM 790 C C . ALA A 1 97 ? 8.736 -4.702 -13.756 1.00 90.69 97 ALA A C 1
ATOM 792 O O . ALA A 1 97 ? 7.652 -4.370 -13.280 1.00 90.69 97 ALA A O 1
ATOM 793 N N . GLU A 1 98 ? 9.150 -5.965 -13.698 1.00 92.06 98 GLU A N 1
ATOM 794 C CA . GLU A 1 98 ? 8.341 -7.042 -13.117 1.00 92.06 98 GLU A CA 1
ATOM 795 C C . GLU A 1 98 ? 7.973 -6.773 -11.654 1.00 92.06 98 GLU A C 1
ATOM 797 O O . GLU A 1 98 ? 6.806 -6.901 -11.273 1.00 92.06 98 GLU A O 1
ATOM 802 N N . ARG A 1 99 ? 8.932 -6.314 -10.839 1.00 91.94 99 ARG A N 1
ATOM 803 C CA . ARG A 1 99 ? 8.663 -5.945 -9.440 1.00 91.94 99 ARG A CA 1
ATOM 804 C C . ARG A 1 99 ? 7.656 -4.803 -9.334 1.00 91.94 99 ARG A C 1
ATOM 806 O O . ARG A 1 99 ? 6.744 -4.877 -8.517 1.00 91.94 99 ARG A O 1
ATOM 813 N N . LEU A 1 100 ? 7.772 -3.775 -10.174 1.00 91.19 100 LEU A N 1
ATOM 814 C CA . LEU A 1 100 ? 6.817 -2.663 -10.219 1.00 91.19 100 LEU A CA 1
ATOM 815 C C . LEU A 1 100 ? 5.405 -3.137 -10.576 1.00 91.19 100 LEU A C 1
ATOM 817 O O . LEU A 1 100 ? 4.441 -2.709 -9.938 1.00 91.19 100 LEU A O 1
ATOM 821 N N . ALA A 1 101 ? 5.283 -4.036 -11.555 1.00 91.88 101 ALA A N 1
ATOM 822 C CA . ALA A 1 101 ? 4.002 -4.624 -11.923 1.00 91.88 101 ALA A CA 1
ATOM 823 C C . ALA A 1 101 ? 3.405 -5.423 -10.755 1.00 91.88 101 ALA A C 1
ATOM 825 O O . ALA A 1 101 ? 2.245 -5.210 -10.396 1.00 91.88 101 ALA A O 1
ATOM 826 N N . LEU A 1 102 ? 4.202 -6.276 -10.103 1.00 92.7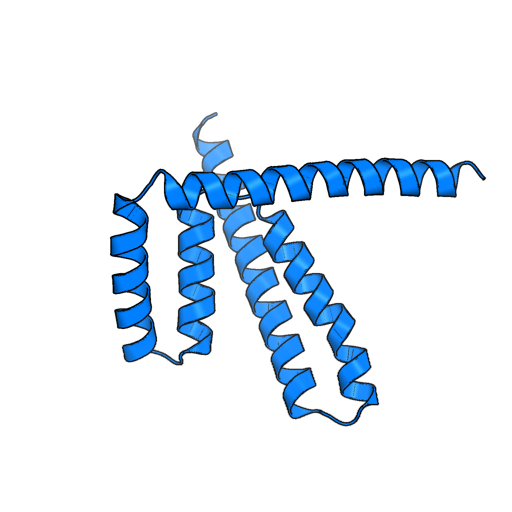5 102 LEU A N 1
ATOM 827 C CA . LEU A 1 102 ? 3.774 -7.034 -8.925 1.00 92.75 102 LEU A CA 1
ATOM 828 C C . LEU A 1 102 ? 3.310 -6.108 -7.794 1.00 92.75 102 LEU A C 1
ATOM 830 O O . LEU A 1 102 ? 2.220 -6.297 -7.254 1.00 92.75 102 LEU A O 1
ATOM 834 N N . TYR A 1 103 ? 4.084 -5.071 -7.464 1.00 91.88 103 TYR A N 1
ATOM 835 C CA . TYR A 1 103 ? 3.722 -4.103 -6.426 1.00 91.88 103 TYR A CA 1
ATOM 836 C C . TYR A 1 103 ? 2.429 -3.355 -6.760 1.00 91.88 103 TYR A C 1
ATOM 838 O O . TYR A 1 103 ? 1.591 -3.158 -5.876 1.00 91.88 103 TYR A O 1
ATOM 846 N N . ALA A 1 104 ? 2.227 -2.984 -8.027 1.00 93.25 104 ALA A N 1
ATOM 847 C CA . ALA A 1 104 ? 0.978 -2.386 -8.482 1.00 93.25 104 ALA A CA 1
ATOM 848 C C . ALA A 1 104 ? -0.212 -3.333 -8.263 1.00 93.25 104 ALA A C 1
ATOM 850 O O . ALA A 1 104 ? -1.219 -2.919 -7.684 1.00 93.25 104 ALA A O 1
ATOM 851 N N . TYR A 1 105 ? -0.085 -4.606 -8.654 1.00 93.06 105 TYR A N 1
ATOM 852 C CA . TYR A 1 105 ? -1.129 -5.615 -8.447 1.00 93.06 105 TYR A CA 1
ATOM 853 C C . TYR A 1 105 ? -1.448 -5.830 -6.966 1.00 93.06 105 TYR A C 1
ATOM 855 O O . TYR A 1 105 ? -2.624 -5.815 -6.594 1.00 93.06 105 TYR A O 1
ATOM 863 N N . TYR A 1 106 ? -0.430 -5.964 -6.110 1.00 92.38 106 TYR A N 1
ATOM 864 C CA . TYR A 1 106 ? -0.632 -6.111 -4.667 1.00 92.38 106 TYR A CA 1
ATOM 865 C C . TYR A 1 106 ? -1.370 -4.910 -4.075 1.00 92.38 106 TYR A C 1
ATOM 867 O O . TYR A 1 106 ? -2.386 -5.083 -3.405 1.00 92.38 106 TYR A O 1
ATOM 875 N N . LEU A 1 107 ? -0.920 -3.684 -4.353 1.00 92.06 107 LEU A N 1
ATOM 876 C CA . LEU A 1 107 ? -1.557 -2.477 -3.817 1.00 92.06 107 LEU A CA 1
ATOM 877 C C . LEU A 1 107 ? -2.999 -2.313 -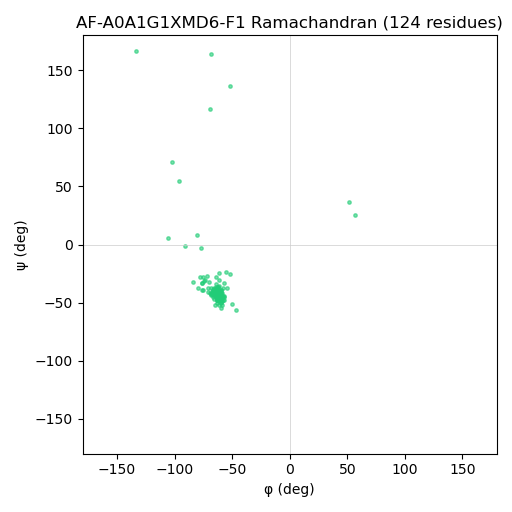4.298 1.00 92.06 107 LEU A C 1
ATOM 879 O O . LEU A 1 107 ? -3.859 -1.882 -3.525 1.00 92.06 107 LEU A O 1
ATOM 883 N N . LEU A 1 108 ? -3.281 -2.685 -5.546 1.00 93.25 108 LEU A N 1
ATOM 884 C CA . LEU A 1 108 ? -4.628 -2.635 -6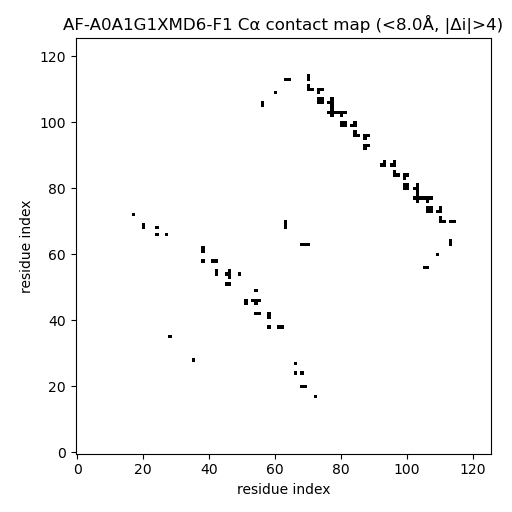.102 1.00 93.25 108 LEU A CA 1
ATOM 885 C C . LEU A 1 108 ? -5.537 -3.679 -5.441 1.00 93.25 108 LEU A C 1
ATOM 887 O O . LEU A 1 108 ? -6.659 -3.350 -5.052 1.00 93.25 108 LEU A O 1
ATOM 891 N N . ALA A 1 109 ? -5.037 -4.898 -5.223 1.00 93.25 109 ALA A N 1
ATOM 892 C CA . ALA A 1 109 ? -5.749 -5.929 -4.472 1.00 93.25 109 ALA A CA 1
ATOM 893 C C . ALA A 1 109 ? -6.045 -5.478 -3.031 1.00 93.25 109 ALA A C 1
ATOM 895 O O . ALA A 1 109 ? -7.184 -5.589 -2.577 1.00 93.25 109 ALA A O 1
ATOM 896 N N . LEU A 1 110 ? -5.070 -4.884 -2.333 1.00 92.31 110 LEU A N 1
ATOM 897 C CA . LEU A 1 110 ? -5.276 -4.335 -0.988 1.00 92.31 110 LEU A CA 1
ATOM 898 C C . LEU A 1 110 ? -6.334 -3.224 -0.979 1.00 92.31 110 LEU A C 1
ATOM 900 O O . LEU A 1 110 ? -7.224 -3.227 -0.125 1.00 92.31 110 LEU A O 1
ATOM 904 N N . ALA A 1 111 ? -6.273 -2.296 -1.939 1.00 92.19 111 ALA A N 1
ATOM 905 C CA . ALA A 1 111 ? -7.253 -1.222 -2.070 1.00 92.19 111 ALA A CA 1
ATOM 906 C C . ALA A 1 111 ? -8.675 -1.770 -2.288 1.00 92.19 111 ALA A C 1
ATOM 908 O O . ALA A 1 111 ? -9.624 -1.278 -1.670 1.00 92.19 111 ALA A O 1
ATOM 909 N N . LEU A 1 112 ? -8.821 -2.809 -3.118 1.00 92.38 112 LEU A N 1
ATOM 910 C CA . LEU A 1 112 ? -10.094 -3.493 -3.351 1.00 92.38 112 LEU A CA 1
ATOM 911 C C . LEU A 1 112 ? -10.596 -4.213 -2.096 1.00 92.38 112 LEU A C 1
ATOM 913 O O . LEU A 1 112 ? -11.752 -4.021 -1.720 1.00 92.38 112 LEU A O 1
ATOM 917 N N . CYS A 1 113 ? -9.744 -4.974 -1.407 1.00 92.31 113 CYS A N 1
ATOM 918 C CA . CYS A 1 113 ? -10.106 -5.655 -0.163 1.00 92.31 113 CYS A CA 1
ATOM 919 C C . CYS A 1 113 ? -10.617 -4.666 0.890 1.00 92.31 113 CYS A C 1
ATOM 921 O O . CYS A 1 113 ? -11.695 -4.858 1.457 1.00 92.31 113 CYS A O 1
ATOM 923 N N . LEU A 1 114 ? -9.903 -3.558 1.105 1.00 89.81 114 LEU A N 1
ATOM 924 C CA . LEU A 1 114 ? -10.340 -2.516 2.035 1.00 89.81 114 LEU A CA 1
ATOM 925 C C . LEU A 1 114 ? -11.647 -1.850 1.587 1.00 89.81 114 LEU A C 1
ATOM 927 O O . LEU A 1 114 ? -12.470 -1.474 2.424 1.00 89.81 114 LEU A O 1
ATOM 931 N N . GLN A 1 115 ? -11.872 -1.701 0.278 1.00 90.38 115 GLN A N 1
ATOM 932 C CA . GLN A 1 115 ? -13.122 -1.156 -0.253 1.00 90.38 115 GLN A CA 1
ATOM 933 C C . GLN A 1 115 ? -14.301 -2.094 0.003 1.00 90.38 115 GLN A C 1
ATOM 935 O O . GLN A 1 115 ? -15.369 -1.628 0.407 1.00 90.38 115 GLN A O 1
ATOM 940 N N . ILE A 1 116 ? -14.104 -3.398 -0.182 1.00 90.94 116 ILE A N 1
ATOM 941 C CA . ILE A 1 116 ? -15.107 -4.425 0.109 1.00 90.94 116 ILE A CA 1
ATOM 942 C C . ILE A 1 116 ? -15.433 -4.425 1.604 1.00 90.94 116 ILE A C 1
ATOM 944 O O . ILE A 1 116 ? -16.602 -4.305 1.964 1.00 90.94 116 ILE A O 1
ATOM 948 N N . ILE A 1 117 ? -14.419 -4.465 2.475 1.00 88.50 117 ILE A N 1
ATOM 949 C CA . ILE A 1 117 ? -14.603 -4.447 3.936 1.00 88.50 117 ILE A CA 1
ATOM 950 C C . ILE A 1 117 ? -15.352 -3.184 4.374 1.00 88.50 117 ILE A C 1
ATOM 952 O O . ILE A 1 117 ? -16.302 -3.262 5.154 1.00 88.50 117 ILE A O 1
ATOM 956 N N . LYS A 1 118 ? -14.974 -2.017 3.841 1.00 87.38 118 LYS A N 1
ATOM 957 C CA . LYS A 1 118 ? -15.651 -0.750 4.137 1.00 87.38 118 LYS A CA 1
ATOM 958 C C . LYS A 1 118 ? -17.116 -0.772 3.703 1.00 87.38 118 LYS A C 1
ATOM 960 O O . LYS A 1 118 ? -17.979 -0.337 4.462 1.00 87.38 118 LYS A O 1
ATOM 965 N N . ASN A 1 119 ? -17.402 -1.291 2.511 1.00 88.19 119 ASN A N 1
ATOM 966 C CA . ASN A 1 119 ? -18.767 -1.405 2.005 1.00 88.19 119 ASN A CA 1
ATOM 967 C C . ASN A 1 119 ? -19.607 -2.386 2.838 1.00 88.19 119 ASN A C 1
ATOM 969 O O . ASN A 1 119 ? -20.765 -2.090 3.123 1.00 88.19 119 ASN A O 1
ATOM 973 N N . LEU A 1 120 ? -19.030 -3.516 3.257 1.00 89.00 120 LEU A N 1
ATOM 974 C CA . LEU A 1 120 ? -19.688 -4.488 4.137 1.00 89.00 120 LEU A CA 1
ATOM 975 C C . LEU A 1 120 ? -20.011 -3.878 5.504 1.00 89.00 120 LEU A C 1
ATOM 977 O O . LEU A 1 120 ? -21.157 -3.943 5.940 1.00 89.00 120 LEU A O 1
ATOM 981 N N . LYS A 1 121 ? -19.041 -3.201 6.131 1.00 84.38 121 LYS A N 1
ATOM 982 C CA . LYS A 1 121 ? -19.240 -2.486 7.401 1.00 84.38 121 LYS A CA 1
ATOM 983 C C . LYS A 1 121 ? -20.334 -1.419 7.301 1.00 84.38 121 LYS A C 1
ATOM 985 O O . LYS A 1 121 ? -21.088 -1.223 8.245 1.00 84.38 121 LYS A O 1
ATOM 990 N N . ASN A 1 122 ? -20.427 -0.729 6.164 1.00 84.06 122 ASN A N 1
ATOM 991 C CA . ASN A 1 122 ? -21.456 0.288 5.950 1.00 84.06 122 ASN A CA 1
ATOM 992 C C . ASN A 1 122 ? -22.861 -0.324 5.814 1.00 84.06 122 ASN A C 1
ATOM 994 O O . ASN A 1 122 ? -23.835 0.291 6.227 1.00 84.06 122 ASN A O 1
ATOM 998 N N . ARG A 1 123 ? -22.974 -1.540 5.258 1.00 75.94 123 ARG A N 1
ATOM 999 C CA . ARG A 1 123 ? -24.255 -2.259 5.155 1.00 75.94 123 ARG A CA 1
ATOM 1000 C C . ARG A 1 123 ? -24.737 -2.826 6.486 1.00 75.94 123 ARG A C 1
ATOM 1002 O O . ARG A 1 123 ? -25.937 -2.912 6.672 1.00 75.94 123 ARG A O 1
ATOM 1009 N N . SER A 1 124 ? -23.838 -3.196 7.398 1.00 70.56 124 SER A N 1
ATOM 1010 C CA . SER A 1 124 ? -24.217 -3.734 8.714 1.00 70.56 124 SER A CA 1
ATOM 1011 C C . SER A 1 124 ? -24.685 -2.673 9.721 1.00 70.56 124 SER A C 1
ATOM 1013 O O . SER A 1 124 ? -24.997 -3.022 10.853 1.00 70.56 124 SER A O 1
ATOM 1015 N N . GLN A 1 125 ? -24.647 -1.384 9.362 1.00 58.66 125 GLN A N 1
ATOM 1016 C CA . GLN A 1 125 ? -25.126 -0.272 10.200 1.00 58.66 125 GLN A CA 1
ATOM 1017 C C . GLN A 1 125 ? -26.460 0.326 9.715 1.00 58.66 125 GLN A C 1
ATOM 1019 O O . GLN A 1 125 ? -26.898 1.337 10.262 1.00 58.66 125 GLN A O 1
ATOM 1024 N N . LEU A 1 126 ? -27.075 -0.285 8.698 1.00 51.72 126 LEU A N 1
ATOM 1025 C CA . LEU A 1 126 ? -28.441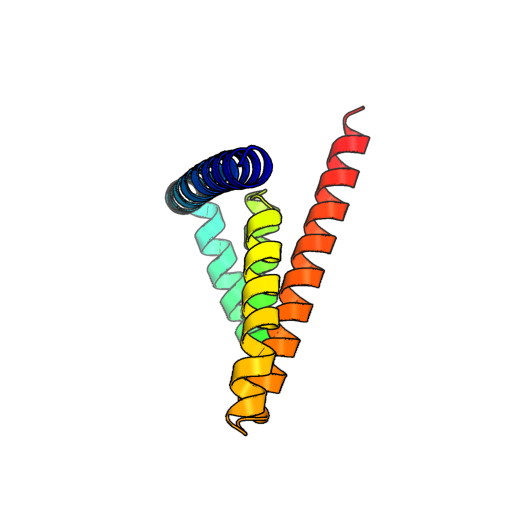 -0.032 8.232 1.00 51.72 126 LEU A CA 1
ATOM 1026 C C . LEU A 1 126 ? -29.359 -1.140 8.753 1.00 51.72 126 LEU A C 1
ATOM 1028 O O . LEU A 1 126 ? -30.521 -0.812 9.067 1.00 51.72 126 LEU A O 1
#

Sequence (126 aa):
MLIAKYAITKFNQSWKSLVKTTGQIIKDLISKKYYSGGLVICFMLLAWLINLEMAIFLTLFAVFLLFSWENKVLAIFALIFLFSYPFFLLAQNEAIAERLALYAYYLLALALCLQIIKNLKNRSQL

Secondary structure (DSSP, 8-state):
-HHHHHHHHHHHHHHHHHHHHHHHHHHHHHH-HHHHHHHHHHHHHHHHHS-HHHHHHHHHHHHHHHHT--THHHHHHHHHHHHHHHHHHHTT-HHHHHHHHHHHHHHHHHHHHHHHHHHHHHHTT-

Organism: NCBI:txid1797530

Radius of gyration: 17.5 Å; Cα contacts (8 Å, |Δi|>4): 70; chains: 1; bounding box: 44×42×45 Å

Solvent-accessible surface area (backbone atoms only — not comparable to full-atom values): 6688 Å² total; per-residue (Å²): 116,70,68,61,55,53,52,52,51,55,49,51,54,54,49,55,49,51,57,51,50,55,56,48,52,55,51,50,57,65,70,43,57,74,60,51,55,56,50,51,53,51,36,53,53,35,41,72,76,42,59,57,70,59,22,50,55,53,42,51,46,51,50,41,61,76,68,65,54,70,43,64,58,39,38,52,52,14,50,50,31,48,65,46,23,62,60,32,48,76,68,71,37,56,75,60,20,54,50,30,43,51,52,15,53,50,31,38,51,49,21,47,51,52,47,50,52,52,52,52,57,58,58,76,76,111

Foldseek 3Di:
DVVVVVVVVVVVVVVVVVVVLVVVLVVVCVVCVVVVVVLVVQLVVCVVVDPNVVSVLVSVLVSCLVVVGQLVVLLVQLVVLVVCLVVCVVVVNVVSSVVSPVSSVSSNVSSVVSVVVVVVVVVVVD

Mean predicted aligned error: 8.25 Å